Protein AF-A0A529FHE9-F1 (afdb_monomer_lite)

Structure (mmCIF, N/CA/C/O backbone):
data_AF-A0A529FHE9-F1
#
_entry.id   AF-A0A529FHE9-F1
#
loop_
_atom_site.group_PDB
_atom_site.id
_atom_site.type_symbol
_atom_site.label_atom_id
_atom_site.label_alt_id
_atom_site.label_comp_id
_atom_site.label_asym_id
_atom_site.label_entity_id
_atom_site.label_seq_id
_atom_site.pdbx_PDB_ins_code
_atom_site.Cartn_x
_atom_site.Cartn_y
_atom_site.Cartn_z
_atom_site.occupancy
_atom_site.B_iso_or_equiv
_atom_site.auth_seq_id
_atom_site.auth_comp_id
_atom_site.auth_asym_id
_atom_site.auth_atom_id
_atom_site.pdbx_PDB_model_num
ATOM 1 N N . ILE A 1 1 ? -1.717 10.491 -13.706 1.00 95.56 1 ILE A N 1
ATOM 2 C CA . ILE A 1 1 ? -1.094 9.782 -12.569 1.00 95.56 1 ILE A CA 1
ATOM 3 C C . ILE A 1 1 ? -0.050 10.677 -11.929 1.00 95.56 1 ILE A C 1
ATOM 5 O O . ILE A 1 1 ? 0.531 11.498 -12.635 1.00 95.56 1 ILE A O 1
ATOM 9 N N . THR A 1 2 ? 0.160 10.546 -10.626 1.00 95.06 2 THR A N 1
ATOM 10 C CA . THR A 1 2 ? 1.144 11.311 -9.846 1.00 95.06 2 THR A CA 1
ATOM 11 C C . THR A 1 2 ? 1.925 10.347 -8.968 1.00 95.06 2 THR A C 1
ATOM 13 O O . THR A 1 2 ? 1.375 9.342 -8.553 1.00 95.06 2 THR A O 1
ATOM 16 N N . THR A 1 3 ? 3.184 10.641 -8.663 1.00 93.62 3 THR A N 1
ATOM 17 C CA . THR A 1 3 ? 3.994 9.821 -7.750 1.00 93.62 3 THR A CA 1
ATOM 18 C C . THR A 1 3 ? 4.827 10.721 -6.845 1.00 93.62 3 THR A C 1
ATOM 20 O O . THR A 1 3 ? 4.995 11.913 -7.124 1.00 93.62 3 THR A O 1
ATOM 23 N N . ARG A 1 4 ? 5.375 10.148 -5.776 1.00 91.81 4 ARG A N 1
ATOM 24 C CA . ARG A 1 4 ? 6.302 10.816 -4.866 1.00 91.81 4 ARG A CA 1
ATOM 25 C C . ARG A 1 4 ? 7.701 10.240 -5.049 1.00 91.81 4 ARG A C 1
ATOM 27 O O . ARG A 1 4 ? 7.916 9.050 -4.861 1.00 91.81 4 ARG A O 1
ATOM 34 N N . TYR A 1 5 ? 8.662 11.109 -5.344 1.00 93.75 5 TYR A N 1
ATOM 35 C CA . TYR A 1 5 ? 10.072 10.737 -5.419 1.00 93.75 5 TYR A CA 1
ATOM 36 C C . TYR A 1 5 ? 10.772 10.963 -4.078 1.00 93.75 5 TYR A C 1
ATOM 38 O O . TYR A 1 5 ? 10.543 11.974 -3.409 1.00 93.75 5 TYR A O 1
ATOM 46 N N . LYS A 1 6 ? 11.660 10.037 -3.711 1.00 91.62 6 LYS A N 1
ATOM 47 C CA . LYS A 1 6 ? 12.644 10.197 -2.637 1.00 91.62 6 LYS A CA 1
ATOM 48 C C . LYS A 1 6 ? 14.026 10.065 -3.273 1.00 91.62 6 LYS A C 1
ATOM 50 O O . LYS A 1 6 ? 14.295 9.082 -3.951 1.00 91.62 6 LYS A O 1
ATOM 55 N N . THR A 1 7 ? 14.907 11.043 -3.073 1.00 90.44 7 THR A N 1
ATOM 56 C CA . THR A 1 7 ? 16.259 11.024 -3.671 1.00 90.44 7 THR A CA 1
ATOM 57 C C . THR A 1 7 ? 17.133 9.885 -3.145 1.00 90.44 7 THR A C 1
ATOM 59 O O . THR A 1 7 ? 18.132 9.552 -3.767 1.00 90.44 7 THR A O 1
ATOM 62 N N . THR A 1 8 ? 16.755 9.289 -2.016 1.00 91.75 8 THR A N 1
ATOM 63 C CA . THR A 1 8 ? 17.461 8.189 -1.351 1.00 91.75 8 THR A CA 1
ATOM 64 C C . THR A 1 8 ? 16.878 6.808 -1.655 1.00 91.75 8 THR A C 1
ATOM 66 O O . THR A 1 8 ? 17.429 5.818 -1.192 1.00 91.75 8 THR A O 1
ATOM 69 N N . ASP A 1 9 ? 15.743 6.726 -2.356 1.00 91.25 9 ASP A N 1
ATOM 70 C CA . ASP A 1 9 ? 15.041 5.466 -2.620 1.00 91.25 9 ASP A CA 1
ATOM 71 C C . ASP A 1 9 ? 14.245 5.557 -3.929 1.00 91.25 9 ASP A C 1
ATOM 73 O O . ASP A 1 9 ? 13.158 6.142 -3.992 1.00 91.25 9 ASP A O 1
ATOM 77 N N . PHE A 1 10 ? 14.798 4.961 -4.985 1.00 92.88 10 PHE A N 1
ATOM 78 C CA . PHE A 1 10 ? 14.143 4.916 -6.289 1.00 92.88 10 PHE A CA 1
ATOM 79 C C . PHE A 1 10 ? 13.041 3.845 -6.361 1.00 92.88 10 PHE A C 1
ATOM 81 O O . PHE A 1 10 ? 12.108 3.996 -7.156 1.00 92.88 10 PHE A O 1
ATOM 88 N N . LEU A 1 11 ? 13.125 2.776 -5.553 1.00 93.75 11 LEU A N 1
ATOM 89 C CA . LEU A 1 11 ? 12.187 1.652 -5.603 1.00 93.75 11 LEU A CA 1
ATOM 90 C C . LEU A 1 11 ? 10.793 2.090 -5.167 1.00 93.75 11 LEU A C 1
ATOM 92 O O . LEU A 1 11 ? 9.824 1.765 -5.850 1.00 93.75 11 LEU A O 1
ATOM 96 N N . SER A 1 12 ? 10.687 2.870 -4.086 1.00 92.31 12 SER A N 1
ATOM 97 C CA . SER A 1 12 ? 9.400 3.409 -3.623 1.00 92.31 12 SER A CA 1
ATOM 98 C C . SER A 1 12 ? 8.698 4.224 -4.718 1.00 92.31 12 SER A C 1
ATOM 100 O O . SER A 1 12 ? 7.519 4.002 -5.000 1.00 92.31 12 SER A O 1
ATOM 102 N N . ALA A 1 13 ? 9.433 5.100 -5.411 1.00 94.38 13 ALA A N 1
ATOM 103 C CA . ALA A 1 13 ? 8.876 5.903 -6.497 1.00 94.38 13 ALA A CA 1
ATOM 104 C C . ALA A 1 13 ? 8.458 5.044 -7.701 1.00 94.38 13 ALA A C 1
ATOM 106 O O . ALA A 1 13 ? 7.385 5.261 -8.266 1.00 94.38 13 ALA A O 1
ATOM 107 N N . LEU A 1 14 ? 9.284 4.061 -8.082 1.00 96.00 14 LEU A N 1
ATOM 108 C CA . LEU A 1 14 ? 8.990 3.136 -9.176 1.00 96.00 14 LEU A CA 1
ATOM 109 C C . LEU A 1 14 ? 7.726 2.315 -8.893 1.00 96.00 14 LEU A C 1
ATOM 111 O O . LEU A 1 14 ? 6.852 2.243 -9.754 1.00 96.00 14 LEU A O 1
ATOM 115 N N . MET A 1 15 ? 7.603 1.741 -7.693 1.00 95.56 15 MET A N 1
ATOM 116 C CA . MET A 1 15 ? 6.419 0.971 -7.299 1.00 95.56 15 MET A CA 1
ATOM 117 C C . MET A 1 15 ? 5.167 1.849 -7.281 1.00 95.56 15 MET A C 1
ATOM 119 O O . MET A 1 15 ? 4.152 1.455 -7.848 1.00 95.56 15 MET A O 1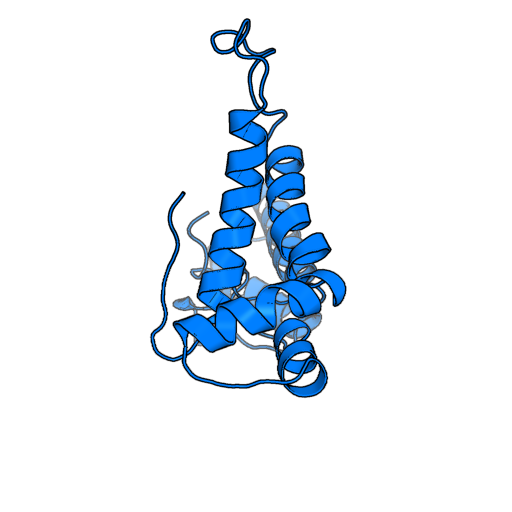
ATOM 123 N N . GLY A 1 16 ? 5.256 3.077 -6.758 1.00 95.56 16 GLY A N 1
ATOM 124 C CA . GLY A 1 16 ? 4.155 4.043 -6.833 1.00 95.56 16 GLY A CA 1
ATOM 125 C C . GLY A 1 16 ? 3.738 4.359 -8.276 1.00 95.56 16 GLY A C 1
ATOM 126 O O . GLY A 1 16 ? 2.555 4.372 -8.595 1.00 95.56 16 GLY A O 1
ATOM 127 N N . VAL A 1 17 ? 4.693 4.540 -9.197 1.00 97.31 17 VAL A N 1
ATOM 128 C CA . VAL A 1 17 ? 4.371 4.746 -10.623 1.00 97.31 17 VAL A CA 1
ATOM 129 C C . VAL A 1 17 ? 3.690 3.521 -11.229 1.00 97.31 17 VAL A C 1
ATOM 131 O O . VAL A 1 17 ? 2.725 3.682 -11.975 1.00 97.31 17 VAL A O 1
ATOM 134 N N . LEU A 1 18 ? 4.171 2.310 -10.936 1.00 97.88 18 LEU A N 1
ATOM 135 C CA . LEU A 1 18 ? 3.564 1.069 -11.427 1.00 97.88 18 LEU A CA 1
ATOM 136 C C . LEU A 1 18 ? 2.130 0.904 -10.909 1.00 97.88 18 LEU A C 1
ATOM 138 O O . LEU A 1 18 ? 1.238 0.590 -11.697 1.00 97.88 18 LEU A O 1
ATOM 142 N N . HIS A 1 19 ? 1.901 1.197 -9.629 1.00 97.81 19 HIS A N 1
ATOM 143 C CA . HIS A 1 19 ? 0.584 1.180 -8.997 1.00 97.81 19 HIS A CA 1
ATOM 144 C C . HIS A 1 19 ? -0.402 2.098 -9.730 1.00 97.81 19 HIS A C 1
ATOM 146 O O . HIS A 1 19 ? -1.410 1.650 -10.281 1.00 97.81 19 HIS A O 1
ATOM 152 N N . GLU A 1 20 ? -0.057 3.378 -9.853 1.00 98.12 20 GLU A N 1
ATOM 153 C CA . GLU A 1 20 ? -0.901 4.360 -10.534 1.00 98.12 20 GLU A CA 1
ATOM 154 C C . GLU A 1 20 ? -1.069 4.062 -12.030 1.00 98.12 20 GLU A C 1
ATOM 156 O O . GLU A 1 20 ? -2.101 4.364 -12.634 1.00 98.12 20 GLU A O 1
ATOM 161 N N . THR A 1 21 ? -0.062 3.445 -12.652 1.00 98.38 21 THR A N 1
ATOM 162 C CA . THR A 1 21 ? -0.157 2.986 -14.039 1.00 98.38 21 THR A CA 1
ATOM 163 C C . THR A 1 21 ? -1.211 1.893 -14.181 1.00 98.38 21 THR A C 1
ATOM 165 O O . THR A 1 21 ? -1.953 1.921 -15.157 1.00 98.38 21 THR A O 1
ATOM 168 N N . GLY A 1 22 ? -1.351 0.974 -13.222 1.00 98.31 22 GLY A N 1
ATOM 169 C CA . GLY A 1 22 ? -2.428 -0.020 -13.246 1.00 98.31 22 GLY A CA 1
ATOM 170 C C . GLY A 1 22 ? -3.821 0.612 -13.181 1.00 98.31 22 GLY A C 1
ATOM 171 O O . GLY A 1 22 ? -4.680 0.267 -13.997 1.00 98.31 22 GLY A O 1
ATOM 172 N N . HIS A 1 23 ? -4.019 1.619 -12.322 1.00 98.44 23 HIS A N 1
ATOM 173 C CA . HIS A 1 23 ? -5.245 2.428 -12.320 1.00 98.44 23 HIS A CA 1
ATOM 174 C C . HIS A 1 23 ? -5.497 3.090 -13.682 1.00 98.44 23 HIS A C 1
ATOM 176 O O . HIS A 1 23 ? -6.598 3.016 -14.232 1.00 98.44 23 HIS A O 1
ATOM 182 N N . ALA A 1 24 ? -4.471 3.724 -14.256 1.00 98.31 24 ALA A N 1
ATOM 183 C CA . ALA A 1 24 ? -4.588 4.408 -15.538 1.00 98.31 24 ALA A CA 1
ATOM 184 C C . ALA A 1 24 ? -4.879 3.447 -16.694 1.00 98.31 24 ALA A C 1
ATOM 186 O O . ALA A 1 24 ? -5.696 3.768 -17.554 1.00 98.31 24 ALA A O 1
ATOM 187 N N . LEU A 1 25 ? -4.243 2.274 -16.718 1.00 98.25 25 LEU A N 1
ATOM 188 C CA . LEU A 1 25 ? -4.483 1.249 -17.729 1.00 98.25 25 LEU A CA 1
ATOM 189 C C . LEU A 1 25 ? -5.934 0.773 -17.692 1.00 98.25 25 LEU A C 1
ATOM 191 O O . LEU A 1 25 ? -6.519 0.567 -18.753 1.00 98.25 25 LEU A O 1
ATOM 195 N N . TYR A 1 26 ? -6.538 0.648 -16.510 1.00 97.94 26 TYR A N 1
ATOM 196 C CA . TYR A 1 26 ? -7.952 0.308 -16.417 1.00 97.94 26 TYR A CA 1
ATOM 197 C C . TYR A 1 26 ? -8.835 1.396 -17.037 1.00 97.94 26 TYR A C 1
ATOM 199 O O . TYR A 1 26 ? -9.590 1.119 -17.969 1.00 97.94 26 TYR A O 1
ATOM 207 N N . GLU A 1 27 ? -8.684 2.640 -16.581 1.00 97.25 27 GLU A N 1
ATOM 208 C CA . GLU A 1 27 ? -9.481 3.783 -17.048 1.00 97.25 27 GLU A CA 1
ATOM 209 C C . GLU A 1 27 ? -9.338 4.023 -18.559 1.00 97.25 27 GLU A C 1
ATOM 211 O O . GLU A 1 27 ? -10.320 4.248 -19.266 1.00 97.25 27 GLU A O 1
ATOM 216 N N . GLN A 1 28 ? -8.117 3.919 -19.092 1.00 96.69 28 GLN A N 1
ATOM 217 C CA . GLN A 1 28 ? -7.837 4.127 -20.517 1.00 96.69 28 GLN A CA 1
ATOM 218 C C . GLN A 1 28 ? -8.500 3.087 -21.430 1.00 96.69 28 GLN A C 1
ATOM 220 O O . GLN A 1 28 ? -8.732 3.378 -22.609 1.00 96.69 28 GLN A O 1
ATOM 225 N N . ASN A 1 29 ? -8.797 1.897 -20.900 1.00 96.31 29 ASN A N 1
ATOM 226 C CA . ASN A 1 29 ? -9.376 0.780 -21.645 1.00 96.31 29 ASN A CA 1
ATOM 227 C C . ASN A 1 29 ? -10.883 0.595 -21.402 1.00 96.31 29 ASN A C 1
ATOM 229 O O . ASN A 1 29 ? -11.478 -0.340 -21.941 1.00 96.31 29 ASN A O 1
ATOM 233 N N . LEU A 1 30 ? -11.529 1.492 -20.649 1.00 96.81 30 LEU A N 1
ATOM 234 C CA . LEU A 1 30 ? -12.987 1.511 -20.538 1.00 96.81 30 LEU A CA 1
ATOM 235 C 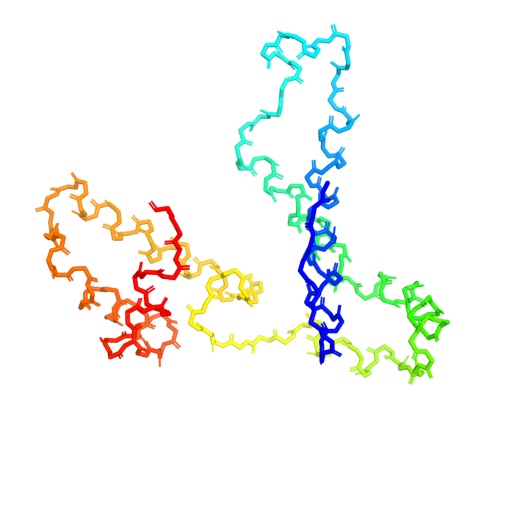C . LEU A 1 30 ? -13.648 1.808 -21.901 1.00 96.81 30 LEU A C 1
ATOM 237 O O . LEU A 1 30 ? -13.081 2.518 -22.744 1.00 96.81 30 LEU A O 1
ATOM 241 N N . PRO A 1 31 ? -14.860 1.278 -22.160 1.00 95.62 31 PRO A N 1
ATOM 242 C CA . PRO A 1 31 ? -15.521 1.425 -23.451 1.00 95.62 31 PRO A CA 1
ATOM 243 C C . PRO A 1 31 ? -15.895 2.889 -23.711 1.00 95.62 31 PRO A C 1
ATOM 245 O O . PRO A 1 31 ? -16.896 3.402 -23.211 1.00 95.62 31 PRO A O 1
ATOM 248 N N . LYS A 1 32 ? -15.109 3.556 -24.565 1.00 95.31 32 LYS A N 1
ATOM 249 C CA . LYS A 1 32 ? -15.251 4.989 -24.885 1.00 95.31 32 LYS A CA 1
ATOM 250 C C . LYS A 1 32 ? -16.639 5.364 -25.406 1.00 95.31 32 LYS A C 1
ATOM 252 O O . LYS A 1 32 ? -17.129 6.447 -25.103 1.00 95.31 32 LYS A O 1
ATOM 257 N N . ALA A 1 33 ? -17.297 4.456 -26.132 1.00 96.81 33 ALA A N 1
ATOM 258 C CA . ALA A 1 33 ? -18.663 4.648 -26.623 1.00 96.81 33 ALA A CA 1
ATOM 259 C C . ALA A 1 33 ? -19.687 4.878 -25.493 1.00 96.81 33 ALA A C 1
ATOM 261 O O . ALA A 1 33 ? -20.743 5.462 -25.729 1.00 96.81 33 ALA A O 1
ATOM 262 N N . TRP A 1 34 ? -19.379 4.439 -24.268 1.00 96.56 34 TRP A N 1
ATOM 263 C CA . TRP A 1 34 ? -20.258 4.533 -23.104 1.00 96.56 34 TRP A CA 1
ATOM 264 C C . TRP A 1 34 ? -19.688 5.404 -21.982 1.00 96.56 34 TRP A C 1
ATOM 266 O O . TRP A 1 34 ? -20.205 5.346 -20.874 1.00 96.56 34 TRP A O 1
ATOM 276 N N . ALA A 1 35 ? -18.673 6.234 -22.244 1.00 94.00 35 ALA A N 1
ATOM 277 C CA . ALA A 1 35 ? -17.968 7.000 -21.206 1.00 94.00 35 ALA A CA 1
ATOM 278 C C . ALA A 1 35 ? -18.885 7.899 -20.346 1.00 94.00 35 ALA A C 1
ATOM 280 O O . ALA A 1 35 ? -18.611 8.141 -19.173 1.00 94.00 35 ALA A O 1
ATOM 281 N N . HIS A 1 36 ? -19.998 8.377 -20.910 1.00 95.06 36 HIS A N 1
ATOM 282 C CA . HIS A 1 36 ? -20.983 9.198 -20.194 1.00 95.06 36 HIS A CA 1
ATOM 283 C C . HIS A 1 36 ? -22.040 8.379 -19.433 1.00 95.06 36 HIS A C 1
ATOM 285 O O . HIS A 1 36 ? -22.804 8.939 -18.648 1.00 95.06 36 HIS A O 1
ATOM 291 N N . TRP A 1 37 ? -22.089 7.063 -19.645 1.00 96.25 37 TRP A N 1
ATOM 292 C CA . TRP A 1 37 ? -23.044 6.153 -19.022 1.00 96.25 37 TRP A CA 1
ATOM 293 C C . TRP A 1 37 ? -22.398 5.387 -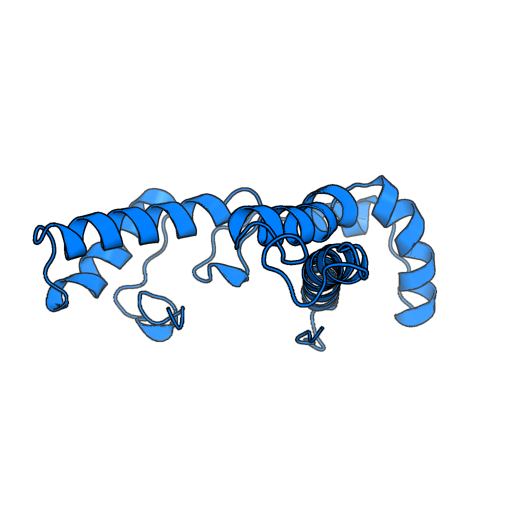17.863 1.00 96.25 37 TRP A C 1
ATOM 295 O O . TRP A 1 37 ? -21.200 5.111 -17.899 1.00 96.25 37 TRP A O 1
ATOM 305 N N . PRO A 1 38 ? -23.177 4.952 -16.855 1.00 94.00 38 PRO A N 1
ATOM 306 C CA . PRO A 1 38 ? -22.657 4.112 -15.773 1.00 94.00 38 PRO A CA 1
ATOM 307 C C . PRO A 1 38 ? -21.939 2.843 -16.260 1.00 94.00 38 PRO A C 1
ATOM 309 O O . PRO A 1 38 ? -20.985 2.405 -15.630 1.00 94.00 38 PRO A O 1
ATOM 312 N N . LEU A 1 39 ? -22.358 2.292 -17.406 1.00 93.00 39 LEU A N 1
ATOM 313 C CA . LEU A 1 39 ? -21.747 1.117 -18.042 1.00 93.00 39 LEU A CA 1
ATOM 314 C C . LEU A 1 39 ? -20.306 1.347 -18.522 1.00 93.00 39 LEU A C 1
ATOM 316 O O . LEU A 1 39 ? -19.571 0.381 -18.697 1.00 93.00 39 LEU A O 1
ATOM 320 N N . GLY A 1 40 ? -19.909 2.598 -18.766 1.00 94.44 40 GLY A N 1
ATOM 321 C CA . GLY A 1 40 ? -18.554 2.952 -19.185 1.00 94.44 40 GLY A CA 1
ATOM 322 C C . GLY A 1 40 ? -17.632 3.360 -18.044 1.00 94.44 40 GLY A C 1
ATOM 323 O O . GLY A 1 40 ? -16.545 3.847 -18.326 1.00 94.44 40 GLY A O 1
ATOM 324 N N . LYS A 1 41 ? -18.052 3.205 -16.781 1.00 95.12 41 LYS A N 1
ATOM 325 C CA . LYS A 1 41 ? -17.248 3.544 -15.599 1.00 95.12 41 LYS A CA 1
ATOM 326 C C . LYS A 1 41 ? -16.586 2.305 -15.001 1.00 95.12 41 LYS A C 1
ATOM 328 O O . LYS A 1 41 ? -17.092 1.191 -15.137 1.00 95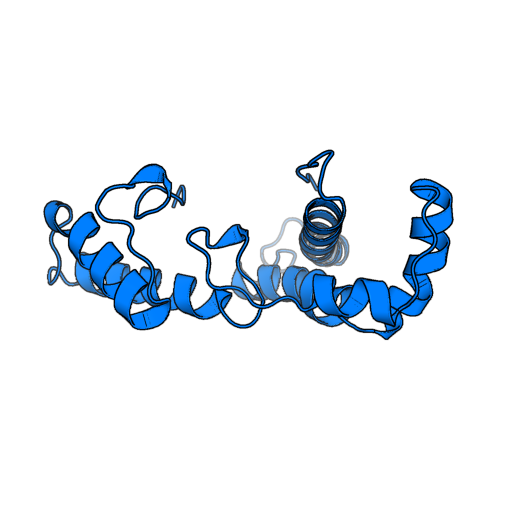.12 41 LYS A O 1
ATOM 333 N N . ALA A 1 42 ? -15.490 2.516 -14.276 1.00 95.50 42 ALA A N 1
ATOM 334 C CA . ALA A 1 42 ? -14.853 1.475 -13.485 1.00 95.50 42 ALA A CA 1
ATOM 335 C C . ALA A 1 42 ? -15.840 0.836 -12.490 1.00 95.50 42 ALA A C 1
ATOM 337 O O . ALA A 1 42 ? -16.624 1.517 -11.822 1.00 95.50 42 ALA A O 1
ATOM 338 N N . ARG A 1 43 ? -15.780 -0.494 -12.367 1.00 92.50 43 ARG A N 1
ATOM 339 C CA . ARG A 1 43 ? -16.613 -1.303 -11.460 1.00 92.50 43 ARG A CA 1
ATOM 340 C C . ARG A 1 43 ? -16.178 -1.179 -9.987 1.00 92.50 43 ARG A C 1
ATOM 342 O O . ARG A 1 43 ? -15.797 -2.163 -9.359 1.00 92.50 43 ARG A O 1
ATOM 349 N N . GLY A 1 44 ? -16.265 0.030 -9.438 1.00 94.62 44 GLY A N 1
ATOM 350 C CA . GLY A 1 44 ? -15.969 0.337 -8.036 1.00 94.62 44 GLY A CA 1
ATOM 351 C C . GLY A 1 44 ? -14.490 0.207 -7.654 1.00 94.62 44 GLY A C 1
ATOM 352 O O . GLY A 1 44 ? -13.662 -0.258 -8.438 1.00 94.62 44 GLY A O 1
ATOM 353 N N . MET A 1 45 ? -14.171 0.610 -6.421 1.00 94.38 45 MET A N 1
ATOM 354 C CA . MET A 1 45 ? -12.785 0.712 -5.946 1.00 94.38 45 MET A CA 1
ATOM 355 C C . MET A 1 45 ? -12.073 -0.636 -5.847 1.00 94.38 45 MET A C 1
ATOM 357 O O . MET A 1 45 ? -10.903 -0.706 -6.178 1.00 94.38 45 MET A O 1
ATOM 361 N N . ALA A 1 46 ? -12.760 -1.722 -5.482 1.00 95.56 46 ALA A N 1
ATOM 362 C CA . ALA A 1 46 ? -12.118 -3.035 -5.366 1.00 95.56 46 ALA A CA 1
ATOM 363 C C . ALA A 1 46 ? -11.553 -3.537 -6.706 1.00 95.56 46 ALA A C 1
ATOM 365 O O . ALA A 1 46 ? -10.430 -4.030 -6.769 1.00 95.56 46 ALA A O 1
ATOM 366 N N . VAL A 1 47 ? -12.314 -3.389 -7.798 1.00 97.25 47 VAL A N 1
ATOM 367 C CA . VAL A 1 47 ? -11.813 -3.756 -9.131 1.00 97.25 47 VAL A CA 1
ATOM 368 C C . VAL A 1 47 ? -10.748 -2.764 -9.579 1.00 97.25 47 VAL A C 1
ATOM 370 O O . VAL A 1 47 ? -9.764 -3.182 -10.176 1.00 97.25 47 VAL A O 1
ATOM 373 N N . HIS A 1 48 ? -10.903 -1.479 -9.262 1.00 97.56 48 HIS A N 1
ATOM 374 C CA . HIS A 1 48 ? -9.903 -0.460 -9.583 1.00 97.56 48 HIS A CA 1
ATOM 375 C C . HIS A 1 48 ? -8.543 -0.752 -8.936 1.00 97.56 48 HIS A C 1
ATOM 377 O O . HIS A 1 48 ? -7.535 -0.836 -9.633 1.00 97.56 48 HIS A O 1
ATOM 383 N N . GLU A 1 49 ? -8.547 -1.042 -7.637 1.00 97.12 49 GLU A N 1
ATOM 384 C CA . GLU A 1 49 ? -7.374 -1.421 -6.845 1.00 97.12 49 GLU A CA 1
ATOM 385 C C . GLU A 1 49 ? -6.783 -2.764 -7.284 1.00 97.12 49 GLU A C 1
ATOM 387 O O . GLU A 1 49 ? -5.572 -2.965 -7.281 1.00 97.12 49 GLU A O 1
ATOM 392 N N . SER A 1 50 ? -7.618 -3.700 -7.749 1.00 97.62 50 SER A N 1
ATOM 393 C CA . SER A 1 50 ? -7.097 -4.955 -8.301 1.00 97.62 50 SER A CA 1
ATOM 394 C C . SER A 1 50 ? -6.179 -4.718 -9.502 1.00 97.62 50 SER A C 1
ATOM 396 O O . SER A 1 50 ? -5.234 -5.476 -9.692 1.00 97.62 50 SER A O 1
ATOM 398 N N . GLN A 1 51 ? -6.427 -3.675 -10.305 1.00 98.38 51 GLN A N 1
ATOM 399 C CA . GLN A 1 51 ? -5.605 -3.369 -11.476 1.00 98.38 51 GLN A CA 1
ATOM 400 C C . GLN A 1 51 ? -4.299 -2.673 -11.086 1.00 98.38 51 GLN A C 1
ATOM 402 O O . GLN A 1 51 ? -3.254 -3.010 -11.646 1.00 98.38 51 GLN A O 1
ATOM 407 N N . SER A 1 52 ? -4.323 -1.759 -10.109 1.00 97.69 52 SER A N 1
ATOM 408 C CA . SER A 1 52 ? -3.097 -1.153 -9.574 1.00 97.69 52 SER A CA 1
ATOM 409 C C . SER A 1 52 ? -2.192 -2.195 -8.924 1.00 97.69 52 SER A C 1
ATOM 411 O O . SER A 1 52 ? -1.030 -2.322 -9.313 1.00 97.69 52 SER A O 1
ATOM 413 N N . LEU A 1 53 ? -2.738 -3.033 -8.037 1.00 96.50 53 LEU A N 1
ATOM 414 C CA . LEU A 1 53 ? -1.991 -4.106 -7.377 1.00 96.50 53 LEU A CA 1
ATOM 415 C C . LEU A 1 53 ? -1.543 -5.204 -8.347 1.00 96.50 53 LEU A C 1
ATOM 417 O O . LEU A 1 53 ? -0.484 -5.798 -8.148 1.00 96.50 53 LEU A O 1
ATOM 421 N N . PHE A 1 54 ? -2.291 -5.471 -9.422 1.00 97.88 54 PHE A N 1
ATOM 422 C CA . PHE A 1 54 ? -1.831 -6.393 -10.460 1.00 97.88 54 PHE A CA 1
ATOM 423 C C . PHE A 1 54 ? -0.547 -5.882 -11.125 1.00 97.88 54 PHE A C 1
ATOM 425 O O . PHE A 1 54 ? 0.430 -6.621 -11.246 1.00 97.88 54 PHE A O 1
ATOM 432 N N . VAL A 1 55 ? -0.503 -4.607 -11.511 1.00 98.31 55 VAL A N 1
ATOM 433 C CA . VAL A 1 55 ? 0.695 -4.032 -12.137 1.00 98.31 55 VAL A CA 1
ATOM 434 C C . VAL A 1 55 ? 1.835 -3.876 -11.129 1.00 98.31 55 VAL A C 1
ATOM 436 O O . VAL A 1 55 ? 2.963 -4.267 -11.420 1.00 98.31 55 VAL A O 1
ATOM 439 N N . GLU A 1 56 ? 1.565 -3.357 -9.934 1.00 97.38 56 GLU A N 1
ATOM 440 C CA . GLU A 1 56 ? 2.590 -3.131 -8.913 1.00 97.38 56 GLU A CA 1
ATOM 441 C C . GLU A 1 56 ? 3.126 -4.442 -8.322 1.00 97.38 56 GLU A C 1
ATOM 443 O O . GLU A 1 56 ? 4.330 -4.701 -8.355 1.00 97.38 56 GLU A O 1
ATOM 448 N N . LYS A 1 57 ? 2.243 -5.270 -7.754 1.00 94.88 57 LYS A N 1
ATOM 449 C CA . LYS A 1 57 ? 2.634 -6.450 -6.978 1.00 94.88 57 LYS A CA 1
ATOM 450 C C . LYS A 1 57 ? 2.841 -7.664 -7.877 1.00 94.88 57 LYS A C 1
ATOM 452 O O . LYS A 1 57 ? 3.886 -8.297 -7.793 1.00 94.88 57 LYS A O 1
ATOM 457 N N . GLN A 1 58 ? 1.913 -7.963 -8.790 1.00 96.19 58 GLN A N 1
ATOM 458 C CA . GLN A 1 58 ? 2.006 -9.193 -9.594 1.00 96.19 58 GLN A CA 1
ATOM 459 C C . GLN A 1 58 ? 3.026 -9.082 -10.734 1.00 96.19 58 GLN A C 1
ATOM 461 O O . GLN A 1 58 ? 3.778 -10.025 -10.975 1.00 96.19 58 GLN A O 1
ATOM 466 N N . VAL A 1 59 ? 3.086 -7.938 -11.427 1.00 97.75 59 VAL A N 1
ATOM 467 C CA . VAL A 1 59 ? 4.067 -7.700 -12.501 1.00 97.75 59 VAL A CA 1
ATOM 468 C C . VAL A 1 59 ? 5.357 -7.096 -11.948 1.00 97.75 59 VAL A C 1
ATOM 470 O O . VAL A 1 59 ? 6.425 -7.672 -12.147 1.00 97.75 59 VAL A O 1
ATOM 473 N N . GLY A 1 60 ? 5.278 -5.971 -11.231 1.00 96.75 60 GLY A N 1
ATOM 474 C CA . GLY A 1 60 ? 6.441 -5.206 -10.762 1.00 96.75 60 GLY A CA 1
ATOM 475 C C . GLY A 1 60 ? 7.345 -5.945 -9.773 1.00 96.75 60 GLY A C 1
ATOM 476 O O . GLY A 1 60 ? 8.540 -5.656 -9.693 1.00 96.75 60 GLY A O 1
ATOM 477 N N . ARG A 1 61 ? 6.819 -6.947 -9.059 1.00 95.69 61 ARG A N 1
ATOM 478 C CA . ARG A 1 61 ? 7.617 -7.817 -8.178 1.00 95.69 61 ARG A CA 1
ATOM 479 C C . ARG A 1 61 ? 7.980 -9.152 -8.823 1.00 95.69 61 ARG A C 1
ATOM 481 O O . ARG A 1 61 ? 8.686 -9.946 -8.212 1.00 95.69 61 ARG A O 1
ATOM 488 N N . ASN A 1 62 ? 7.568 -9.422 -10.060 1.00 97.25 62 ASN A N 1
ATOM 489 C CA . ASN A 1 62 ? 7.956 -10.650 -10.744 1.00 97.25 62 ASN A CA 1
ATOM 490 C C . ASN A 1 62 ? 9.439 -10.592 -11.172 1.00 97.25 62 ASN A C 1
ATOM 492 O O . ASN A 1 62 ? 9.848 -9.611 -11.798 1.00 97.25 62 ASN A O 1
ATOM 496 N N . PRO A 1 63 ? 10.251 -11.642 -10.950 1.00 97.56 63 PRO A N 1
ATOM 497 C CA . PRO A 1 63 ? 11.632 -11.689 -11.440 1.00 97.56 63 PRO A CA 1
ATOM 498 C C . PRO A 1 63 ? 11.784 -11.423 -12.946 1.00 97.56 63 PRO A C 1
ATOM 500 O O . PRO A 1 63 ? 12.787 -10.857 -13.377 1.00 97.56 63 PRO A O 1
ATOM 503 N N . ALA A 1 64 ? 10.793 -11.796 -13.762 1.00 98.00 64 ALA A N 1
ATOM 504 C CA . ALA A 1 64 ? 10.801 -11.531 -15.198 1.00 98.00 64 ALA A CA 1
ATOM 505 C C . ALA A 1 64 ? 10.762 -10.029 -15.525 1.00 98.00 64 ALA A C 1
ATOM 507 O O . ALA A 1 64 ? 11.427 -9.606 -16.470 1.00 98.00 64 ALA A O 1
ATOM 508 N N . PHE A 1 65 ? 10.049 -9.224 -14.730 1.00 98.25 65 PHE A N 1
ATOM 509 C CA . PHE A 1 65 ? 10.050 -7.768 -14.875 1.00 98.25 65 PHE A CA 1
ATOM 510 C C . PHE A 1 65 ? 11.451 -7.205 -14.631 1.00 98.25 65 PHE A C 1
ATOM 512 O O . PHE A 1 65 ? 11.949 -6.427 -15.439 1.00 98.25 65 PHE A O 1
ATOM 519 N N . TRP A 1 66 ? 12.135 -7.668 -13.583 1.00 97.94 66 TRP A N 1
ATOM 520 C CA . TRP A 1 66 ? 13.472 -7.184 -13.230 1.00 97.94 66 TRP A CA 1
ATOM 521 C C . TRP A 1 66 ? 14.552 -7.579 -14.233 1.00 97.94 66 TRP A C 1
ATOM 523 O O . TRP A 1 66 ? 15.424 -6.768 -14.531 1.00 97.94 66 TRP A O 1
ATOM 533 N N . ARG A 1 67 ? 14.451 -8.759 -14.858 1.00 97.56 67 ARG A N 1
ATOM 534 C CA . ARG A 1 67 ? 15.336 -9.125 -15.982 1.00 97.56 67 ARG A CA 1
ATOM 535 C C . ARG A 1 67 ? 15.245 -8.143 -17.150 1.00 97.56 67 ARG A C 1
ATOM 537 O O . ARG A 1 67 ? 16.241 -7.916 -17.827 1.00 97.56 67 ARG A O 1
ATOM 544 N N . TRP A 1 68 ? 14.065 -7.576 -17.391 1.00 97.44 68 TRP A N 1
ATOM 545 C CA . TRP A 1 68 ? 13.859 -6.553 -18.415 1.00 97.44 68 TRP A CA 1
ATOM 546 C C . TRP A 1 68 ? 14.222 -5.142 -17.924 1.00 97.44 68 TRP A C 1
ATOM 548 O O . TRP A 1 68 ? 14.783 -4.357 -18.686 1.00 97.44 68 TRP A O 1
ATOM 558 N N . ALA A 1 69 ? 13.914 -4.816 -16.667 1.00 97.19 69 ALA A N 1
ATOM 559 C CA . ALA A 1 69 ? 14.062 -3.471 -16.122 1.00 97.19 69 ALA A CA 1
ATOM 560 C C . ALA A 1 69 ? 15.514 -3.110 -15.780 1.00 97.19 69 ALA A C 1
ATOM 562 O O . ALA A 1 69 ? 15.891 -1.952 -15.939 1.00 97.19 69 ALA A O 1
ATOM 563 N N . LEU A 1 70 ? 16.341 -4.069 -15.344 1.00 97.44 70 LEU A N 1
ATOM 564 C CA . LEU A 1 70 ? 17.713 -3.801 -14.891 1.00 97.44 70 LEU A CA 1
ATOM 565 C C . LEU A 1 70 ? 18.580 -3.050 -15.926 1.00 97.44 70 LEU A C 1
ATOM 567 O O . LEU A 1 70 ? 19.179 -2.048 -15.545 1.00 97.44 70 LEU A O 1
ATOM 571 N N . PRO A 1 71 ? 18.585 -3.397 -17.230 1.00 97.19 71 PRO A N 1
ATOM 572 C CA . PRO A 1 71 ? 19.292 -2.599 -18.240 1.00 97.19 71 PRO A CA 1
ATOM 573 C C . PRO A 1 71 ? 18.794 -1.148 -18.365 1.00 97.19 71 PRO A C 1
ATOM 575 O O . PRO A 1 71 ? 19.556 -0.241 -18.698 1.00 97.19 71 PRO A O 1
ATOM 578 N N . VAL A 1 72 ? 17.501 -0.904 -18.123 1.00 97.06 72 VAL A N 1
ATOM 579 C CA . VAL A 1 72 ? 16.915 0.447 -18.140 1.00 97.06 72 VAL A CA 1
ATOM 580 C C . VAL A 1 72 ? 17.343 1.221 -16.897 1.00 97.06 72 VAL A C 1
ATOM 582 O O . VAL A 1 72 ? 17.697 2.395 -16.987 1.00 97.06 72 VAL A O 1
ATOM 585 N N . VAL A 1 73 ? 17.337 0.553 -15.747 1.00 95.62 73 VAL A N 1
ATOM 586 C CA . VAL A 1 73 ? 17.797 1.096 -14.471 1.00 95.62 73 VAL A CA 1
ATOM 587 C C . VAL A 1 73 ? 19.269 1.499 -14.561 1.00 95.62 73 VAL A C 1
ATOM 589 O O . VAL A 1 73 ? 19.585 2.653 -14.290 1.00 95.62 73 VAL A O 1
ATOM 592 N N . GLU A 1 74 ? 20.139 0.614 -15.048 1.00 96.62 74 GLU A N 1
ATOM 593 C CA . GLU A 1 74 ? 21.567 0.890 -15.240 1.00 96.62 74 GLU A CA 1
ATOM 594 C C . GLU A 1 74 ? 21.792 2.097 -16.156 1.00 96.62 74 GLU A C 1
ATOM 596 O O . GLU A 1 74 ? 22.543 3.012 -15.822 1.00 96.62 74 GLU A O 1
ATOM 601 N N . LYS A 1 75 ? 21.067 2.166 -17.279 1.00 97.69 75 LYS A N 1
ATOM 602 C CA . LYS A 1 75 ? 21.147 3.296 -18.213 1.00 97.69 75 LYS A CA 1
ATOM 603 C C . LYS A 1 75 ? 20.823 4.645 -17.559 1.00 97.69 75 LYS A C 1
ATOM 605 O O . LYS A 1 75 ? 21.393 5.659 -17.961 1.00 97.69 75 LYS A O 1
ATOM 610 N N . HIS A 1 76 ? 19.864 4.685 -16.635 1.00 95.31 76 HIS A N 1
ATOM 611 C CA . HIS A 1 76 ? 19.340 5.939 -16.085 1.00 95.31 76 HIS A CA 1
ATOM 612 C C . HIS A 1 76 ? 19.923 6.316 -14.722 1.00 95.31 76 HIS A C 1
ATOM 614 O O . HIS A 1 76 ? 19.997 7.508 -14.426 1.00 95.31 76 HIS A O 1
ATOM 620 N N . LEU A 1 77 ? 20.338 5.338 -13.916 1.00 93.25 77 LEU A N 1
ATOM 621 C CA . LEU A 1 77 ? 20.943 5.564 -12.602 1.00 93.25 77 LEU A CA 1
ATOM 622 C C . LEU A 1 77 ? 22.472 5.453 -12.630 1.00 93.25 77 LEU A C 1
ATOM 624 O O . LEU A 1 77 ? 23.127 5.977 -11.738 1.00 93.25 77 LEU A O 1
ATOM 628 N N . GLY A 1 78 ? 23.048 4.822 -13.659 1.00 95.12 78 GLY A N 1
ATOM 629 C CA . GLY A 1 78 ? 24.492 4.602 -13.754 1.00 95.12 78 GLY A CA 1
ATOM 630 C C . GLY A 1 78 ? 25.020 3.549 -12.778 1.00 95.12 78 GLY A C 1
ATOM 631 O O . GLY A 1 78 ? 26.230 3.469 -12.578 1.00 95.12 78 GLY A O 1
ATOM 632 N N . GLU A 1 79 ? 24.132 2.758 -12.173 1.00 90.50 79 GLU A N 1
ATOM 633 C CA . GLU A 1 79 ? 24.469 1.681 -11.245 1.00 90.50 79 GLU A CA 1
ATOM 634 C C . GLU A 1 79 ? 24.150 0.318 -11.861 1.00 90.50 79 GLU A C 1
ATOM 636 O O . GLU A 1 79 ? 23.051 0.089 -12.372 1.00 90.50 79 GLU A O 1
ATOM 641 N N . THR A 1 80 ? 25.118 -0.595 -11.807 1.00 95.38 80 THR A N 1
ATOM 642 C CA . THR A 1 80 ? 24.963 -1.963 -12.304 1.00 95.38 80 THR A CA 1
ATOM 643 C C . THR A 1 80 ? 24.590 -2.877 -11.141 1.00 95.38 80 THR A C 1
ATOM 645 O O . THR A 1 80 ? 25.386 -3.074 -10.223 1.00 95.38 80 THR A O 1
ATOM 648 N N . TRP A 1 81 ? 23.400 -3.472 -11.205 1.00 95.25 81 TRP A N 1
ATOM 649 C CA . TRP A 1 81 ? 22.922 -4.455 -10.231 1.00 95.25 81 TRP A CA 1
ATOM 650 C C . TRP A 1 81 ? 22.561 -5.762 -10.927 1.00 95.25 81 TRP A C 1
ATOM 652 O O . TRP A 1 81 ? 21.998 -5.773 -12.025 1.00 95.25 81 TRP A O 1
ATOM 662 N N . SER A 1 82 ? 22.861 -6.877 -10.274 1.00 96.69 82 SER A N 1
ATOM 663 C CA . SER A 1 82 ? 22.358 -8.184 -10.666 1.00 96.69 82 SER A CA 1
ATOM 664 C C . SER A 1 82 ? 20.923 -8.390 -10.172 1.00 96.69 82 SER A C 1
ATOM 666 O O . SER A 1 82 ? 20.387 -7.640 -9.353 1.00 96.69 82 SER A O 1
ATOM 668 N N . ILE A 1 83 ? 20.282 -9.449 -10.667 1.00 96.88 83 ILE A N 1
ATOM 669 C CA . ILE A 1 83 ? 18.959 -9.840 -10.178 1.00 96.88 83 ILE A CA 1
ATOM 670 C C . ILE A 1 83 ? 18.991 -10.229 -8.690 1.00 96.88 83 ILE A C 1
ATOM 672 O O . ILE A 1 83 ? 18.036 -9.949 -7.967 1.00 96.88 83 ILE A O 1
ATOM 676 N N . ASP A 1 84 ? 20.101 -10.820 -8.242 1.00 97.31 84 ASP A N 1
ATOM 677 C CA . ASP A 1 84 ? 20.296 -11.265 -6.863 1.00 97.31 84 ASP A CA 1
ATOM 678 C C . ASP A 1 84 ? 20.557 -10.086 -5.919 1.00 97.31 84 ASP A C 1
ATOM 680 O O . ASP A 1 84 ? 20.226 -10.173 -4.739 1.00 97.31 84 ASP A O 1
ATOM 684 N N . ASP A 1 85 ? 21.062 -8.963 -6.443 1.00 95.88 85 ASP A N 1
ATOM 685 C CA . ASP A 1 85 ? 21.188 -7.718 -5.682 1.00 95.88 85 ASP A CA 1
ATOM 686 C C . ASP A 1 85 ? 19.810 -7.083 -5.447 1.00 95.88 85 ASP A C 1
ATOM 688 O O . ASP A 1 85 ? 19.505 -6.661 -4.335 1.00 95.88 85 ASP A O 1
ATOM 692 N N . ILE A 1 86 ? 18.945 -7.025 -6.472 1.00 95.94 86 ILE A N 1
ATOM 693 C CA . ILE A 1 86 ? 17.714 -6.219 -6.408 1.00 95.94 86 ILE A CA 1
ATOM 694 C C . ILE A 1 86 ? 16.500 -6.953 -5.828 1.00 95.94 86 ILE A C 1
ATOM 696 O O . ILE A 1 86 ? 15.703 -6.347 -5.106 1.00 95.94 86 ILE A O 1
ATOM 700 N N . LEU A 1 87 ? 16.323 -8.248 -6.121 1.00 96.38 87 LEU A N 1
ATOM 701 C CA . LEU A 1 87 ? 15.116 -8.975 -5.710 1.00 96.38 87 LEU A CA 1
ATOM 702 C C . LEU A 1 87 ? 14.907 -9.022 -4.190 1.00 96.38 87 LEU A C 1
ATOM 704 O O . LEU A 1 87 ? 13.767 -8.814 -3.769 1.00 96.38 87 LEU A O 1
ATOM 708 N N . PRO A 1 88 ? 15.943 -9.205 -3.346 1.00 96.62 88 PRO A N 1
ATOM 709 C CA . PRO A 1 88 ? 15.770 -9.143 -1.897 1.00 96.62 88 PRO A CA 1
ATOM 710 C C . PRO A 1 88 ? 15.197 -7.805 -1.409 1.00 96.62 88 PRO A C 1
ATOM 712 O O . PRO A 1 88 ? 14.419 -7.788 -0.458 1.00 96.62 88 PRO A O 1
ATOM 715 N N . HIS A 1 89 ? 15.530 -6.688 -2.068 1.00 94.88 89 HIS A N 1
ATOM 716 C CA . HIS A 1 89 ? 14.971 -5.373 -1.741 1.00 94.88 89 HIS A CA 1
ATOM 717 C C . HIS A 1 89 ? 13.529 -5.224 -2.230 1.00 94.88 89 HIS A C 1
ATOM 719 O O . HIS A 1 89 ? 12.679 -4.712 -1.505 1.00 94.88 89 HIS A O 1
ATOM 725 N N . VAL A 1 90 ? 13.232 -5.721 -3.432 1.00 95.69 90 VAL A N 1
ATOM 726 C CA . VAL A 1 90 ? 11.879 -5.713 -4.007 1.00 95.69 90 VAL A CA 1
ATOM 727 C C . VAL A 1 90 ? 10.916 -6.567 -3.185 1.00 95.69 90 VAL A C 1
ATOM 729 O O . VAL A 1 90 ? 9.754 -6.202 -3.036 1.00 95.69 90 VAL A O 1
ATOM 732 N N . HIS A 1 91 ? 11.378 -7.692 -2.640 1.00 96.00 91 HIS A N 1
ATOM 733 C CA . HIS A 1 91 ? 10.578 -8.631 -1.842 1.00 96.00 91 HIS A CA 1
ATOM 734 C C . HIS A 1 91 ? 10.754 -8.460 -0.337 1.00 96.00 91 HIS A C 1
ATOM 736 O O . HIS A 1 91 ? 10.320 -9.322 0.425 1.00 96.00 91 HIS A O 1
ATOM 742 N N . ARG A 1 92 ? 11.381 -7.367 0.106 1.00 95.75 92 ARG A N 1
ATOM 743 C CA . ARG A 1 92 ? 11.610 -7.123 1.528 1.00 95.75 92 ARG A CA 1
ATOM 744 C C . ARG A 1 92 ? 10.274 -7.085 2.272 1.00 95.75 92 ARG A C 1
ATOM 746 O O . ARG A 1 92 ? 9.389 -6.308 1.923 1.00 95.75 92 ARG A O 1
ATOM 753 N N . VAL A 1 93 ? 10.167 -7.928 3.297 1.00 96.94 93 VAL A N 1
ATOM 754 C CA . VAL A 1 93 ? 9.039 -7.975 4.233 1.00 96.94 93 VAL A CA 1
ATOM 755 C C . VAL A 1 93 ? 9.512 -7.398 5.555 1.00 96.94 93 VAL A C 1
ATOM 757 O O . VAL A 1 93 ? 10.499 -7.867 6.126 1.00 96.94 93 VAL A O 1
ATOM 760 N N . GLU A 1 94 ? 8.824 -6.371 6.036 1.00 96.31 94 GLU A N 1
ATOM 761 C CA . GLU A 1 94 ? 9.163 -5.685 7.275 1.00 96.31 94 GLU A CA 1
ATOM 762 C C . GLU A 1 94 ? 7.893 -5.128 7.911 1.00 96.31 94 GLU A C 1
ATOM 764 O O . GLU A 1 94 ? 7.085 -4.460 7.273 1.00 96.31 94 GLU A O 1
ATOM 769 N N . ARG A 1 95 ? 7.728 -5.383 9.209 1.00 97.62 95 ARG A N 1
ATOM 770 C CA . ARG A 1 95 ? 6.638 -4.779 9.976 1.00 97.62 95 ARG A CA 1
ATOM 771 C C . ARG A 1 95 ? 6.898 -3.280 10.079 1.00 97.62 95 ARG A C 1
ATOM 773 O O . ARG A 1 95 ? 7.918 -2.875 10.632 1.00 97.62 95 ARG A O 1
ATOM 780 N N . GLY A 1 96 ? 5.958 -2.479 9.593 1.00 96.88 96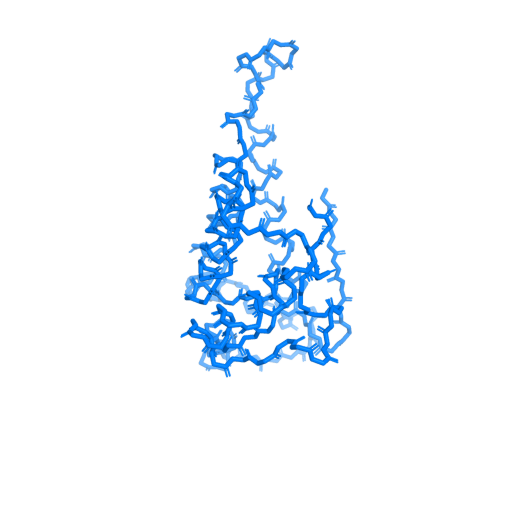 GLY A N 1
ATOM 781 C CA . GLY A 1 96 ? 6.005 -1.022 9.656 1.00 96.88 96 GLY A CA 1
ATOM 782 C C . GLY A 1 96 ? 4.741 -0.435 10.273 1.00 96.88 96 GLY A C 1
ATOM 783 O O . GLY A 1 96 ? 3.738 -1.121 10.450 1.00 96.88 96 GLY A O 1
ATOM 784 N N . LEU A 1 97 ? 4.794 0.852 10.616 1.00 97.44 97 LEU A N 1
ATOM 785 C CA . LEU A 1 97 ? 3.637 1.584 11.142 1.00 97.44 97 LEU A CA 1
ATOM 786 C C . LEU A 1 97 ? 2.680 2.029 10.029 1.00 97.44 97 LEU A C 1
ATOM 788 O O . LEU A 1 97 ? 1.467 2.055 10.232 1.00 97.44 97 LEU A O 1
ATOM 792 N N . ILE A 1 98 ? 3.226 2.357 8.856 1.00 96.62 98 ILE A N 1
ATOM 793 C CA . ILE A 1 98 ? 2.535 3.083 7.790 1.00 96.62 98 ILE A CA 1
ATOM 794 C C . ILE A 1 98 ? 1.951 2.118 6.758 1.00 96.62 98 ILE A C 1
ATOM 796 O O . ILE A 1 98 ? 2.686 1.446 6.038 1.00 96.62 98 ILE A O 1
ATOM 800 N N . ARG A 1 99 ? 0.618 2.097 6.637 1.00 96.62 99 ARG A N 1
ATOM 801 C CA . ARG A 1 99 ? -0.113 1.198 5.727 1.00 96.62 99 ARG A CA 1
ATOM 802 C C . ARG A 1 99 ? 0.306 1.347 4.265 1.00 96.62 99 ARG A C 1
ATOM 804 O O . ARG A 1 99 ? 0.474 0.343 3.584 1.00 96.62 99 ARG A O 1
ATOM 811 N N . VAL A 1 100 ? 0.441 2.578 3.767 1.00 91.50 100 VAL A N 1
ATOM 812 C CA . VAL A 1 100 ? 0.752 2.830 2.344 1.00 91.50 100 VAL A CA 1
ATOM 813 C C . VAL A 1 100 ? 2.170 2.408 1.949 1.00 91.50 100 VAL A C 1
ATOM 815 O O . VAL A 1 100 ? 2.425 2.185 0.771 1.00 91.50 100 VAL A O 1
ATOM 818 N N . ASP A 1 101 ? 3.063 2.251 2.928 1.00 91.25 101 ASP A N 1
ATOM 819 C CA . ASP A 1 101 ? 4.441 1.794 2.730 1.00 91.25 101 ASP A CA 1
ATOM 820 C C . ASP A 1 101 ? 4.609 0.287 3.038 1.00 91.25 101 ASP A C 1
ATOM 822 O O . ASP A 1 101 ? 5.706 -0.253 2.889 1.00 91.25 101 ASP A O 1
ATOM 826 N N . ALA A 1 102 ? 3.545 -0.406 3.468 1.00 94.81 102 ALA A N 1
ATOM 827 C CA . ALA A 1 102 ? 3.607 -1.804 3.889 1.00 94.81 102 ALA A CA 1
ATOM 828 C C . ALA A 1 102 ? 3.865 -2.774 2.718 1.00 94.81 102 ALA A C 1
ATOM 830 O O . ALA A 1 102 ? 3.435 -2.574 1.574 1.00 94.81 102 ALA A O 1
ATOM 831 N N . ASP A 1 103 ? 4.566 -3.867 3.018 1.00 94.69 103 ASP A N 1
ATOM 832 C CA . ASP A 1 103 ? 4.844 -4.932 2.058 1.00 94.69 103 ASP A CA 1
ATOM 833 C C . ASP A 1 103 ? 3.604 -5.803 1.769 1.00 94.69 103 ASP A C 1
ATOM 835 O O . ASP A 1 103 ? 2.567 -5.696 2.419 1.00 94.69 103 ASP A O 1
ATOM 839 N N . GLU A 1 104 ? 3.698 -6.680 0.767 1.00 93.75 104 GLU A N 1
ATOM 840 C CA . GLU A 1 104 ? 2.566 -7.506 0.312 1.00 93.75 104 GLU A CA 1
ATOM 841 C C . GLU A 1 104 ? 2.037 -8.476 1.385 1.00 93.75 104 GLU A C 1
ATOM 843 O O . GLU A 1 104 ? 0.862 -8.839 1.359 1.00 93.75 104 GLU A O 1
ATOM 848 N N . VAL A 1 105 ? 2.876 -8.872 2.347 1.00 96.06 105 VAL A N 1
ATOM 849 C CA . VAL A 1 105 ? 2.514 -9.803 3.422 1.00 96.06 105 VAL A CA 1
ATOM 850 C C . VAL A 1 105 ? 1.879 -9.061 4.596 1.00 96.06 105 VAL A C 1
ATOM 852 O O . VAL A 1 105 ? 0.917 -9.554 5.184 1.00 96.06 105 VAL A O 1
ATOM 855 N N . THR A 1 106 ? 2.400 -7.886 4.953 1.00 97.50 106 THR A N 1
ATOM 856 C CA . THR A 1 106 ? 1.935 -7.127 6.126 1.00 97.50 106 THR A CA 1
ATOM 857 C C . THR A 1 106 ? 0.773 -6.183 5.819 1.00 97.50 106 THR A C 1
ATOM 859 O O . THR A 1 106 ? -0.075 -5.978 6.689 1.00 97.50 106 THR A O 1
ATOM 862 N N . TYR A 1 107 ? 0.656 -5.673 4.587 1.00 96.88 107 TYR A N 1
ATOM 863 C CA . TYR A 1 107 ? -0.395 -4.732 4.173 1.00 96.88 107 TYR A CA 1
ATOM 864 C C . TYR A 1 107 ? -1.824 -5.170 4.553 1.00 96.88 107 TYR A C 1
ATOM 866 O O . TYR A 1 107 ? -2.552 -4.350 5.125 1.00 96.88 107 TYR A O 1
ATOM 874 N N . PRO A 1 108 ? -2.260 -6.432 4.331 1.00 96.88 108 PRO A N 1
ATOM 875 C CA . PRO A 1 108 ? -3.618 -6.846 4.684 1.00 96.88 108 PRO A CA 1
ATOM 876 C C . PRO A 1 108 ? -3.947 -6.681 6.172 1.00 96.88 108 PRO A C 1
ATOM 878 O O . PRO A 1 108 ? -5.087 -6.367 6.507 1.00 96.88 108 PRO A O 1
ATOM 881 N N . LEU A 1 109 ? -2.964 -6.825 7.069 1.00 98.19 109 LEU A N 1
ATOM 882 C CA . LEU A 1 109 ? -3.172 -6.657 8.512 1.00 98.19 109 LEU A CA 1
ATOM 883 C C . LEU A 1 109 ? -3.541 -5.213 8.871 1.00 98.19 109 LEU A C 1
ATOM 885 O O . LEU A 1 109 ? -4.381 -4.995 9.742 1.00 98.19 109 LEU A O 1
ATOM 889 N N . HIS A 1 110 ? -2.979 -4.227 8.167 1.00 98.31 110 HIS A N 1
ATOM 890 C CA . HIS A 1 110 ? -3.346 -2.821 8.350 1.00 98.31 110 HIS A CA 1
ATOM 891 C C . HIS A 1 110 ? -4.797 -2.543 7.928 1.00 98.31 110 HIS A C 1
ATOM 893 O O . HIS A 1 110 ? -5.471 -1.721 8.554 1.00 98.31 110 HIS A O 1
ATOM 899 N N . VAL A 1 111 ? -5.281 -3.211 6.875 1.00 97.75 111 VAL A N 1
ATOM 900 C CA . VAL A 1 111 ? -6.668 -3.082 6.398 1.00 97.75 111 VAL A CA 1
ATOM 901 C C . VAL A 1 111 ? -7.638 -3.775 7.353 1.00 97.75 111 VAL A C 1
ATOM 903 O O . VAL A 1 111 ? -8.645 -3.180 7.724 1.00 97.75 111 VAL A O 1
ATOM 906 N N . ILE A 1 112 ? -7.315 -4.997 7.793 1.00 98.44 112 ILE A N 1
ATOM 907 C CA . ILE A 1 112 ? -8.130 -5.763 8.748 1.00 98.44 112 ILE A CA 1
ATOM 908 C C . ILE A 1 112 ? -8.316 -4.975 10.047 1.00 98.44 112 ILE A C 1
ATOM 910 O O . ILE A 1 112 ? -9.447 -4.801 10.487 1.00 98.44 112 ILE A O 1
ATOM 914 N N . LEU A 1 113 ? -7.230 -4.417 10.593 1.00 98.06 113 LEU A N 1
ATOM 915 C CA . LEU A 1 113 ? -7.273 -3.579 11.792 1.00 98.06 113 LEU A CA 1
ATOM 916 C C . LEU A 1 113 ? -8.271 -2.424 11.654 1.00 98.06 113 LEU A C 1
ATOM 918 O O . LEU A 1 113 ? -9.079 -2.210 12.553 1.00 98.06 113 LEU A O 1
ATOM 922 N N . ARG A 1 114 ? -8.228 -1.684 10.537 1.00 98.44 114 ARG A N 1
ATOM 923 C CA . ARG A 1 114 ? -9.132 -0.543 10.299 1.00 98.44 114 ARG A CA 1
ATOM 924 C C . ARG A 1 114 ? -10.576 -1.004 10.207 1.00 98.44 114 ARG A C 1
ATOM 926 O O . ARG A 1 114 ? -11.428 -0.458 10.894 1.00 98.44 114 ARG A O 1
ATOM 933 N N . TYR A 1 115 ? -10.822 -2.054 9.430 1.00 98.31 115 TYR A N 1
ATOM 934 C CA . TYR A 1 115 ? -12.160 -2.603 9.254 1.00 98.31 115 TYR A CA 1
ATOM 935 C C . TYR A 1 115 ? -12.779 -3.059 10.581 1.00 98.31 115 TYR A C 1
ATOM 937 O O . TYR A 1 115 ? -13.936 -2.762 10.862 1.00 98.31 115 TYR A O 1
ATOM 945 N N . GLU A 1 116 ? -12.021 -3.744 11.434 1.00 98.56 116 GLU A N 1
ATOM 946 C CA . GLU A 1 116 ? -12.536 -4.200 12.726 1.00 98.56 116 GLU A CA 1
ATOM 947 C C . GLU A 1 116 ? -12.817 -3.033 13.688 1.00 98.56 116 GLU A C 1
ATOM 949 O O . GLU A 1 116 ? -13.844 -3.044 14.370 1.00 98.56 116 GLU A O 1
ATOM 954 N N . LEU A 1 117 ? -11.955 -2.007 13.713 1.00 98.44 117 LEU A N 1
ATOM 955 C CA . LEU A 1 117 ? -12.192 -0.788 14.496 1.00 98.44 117 LEU A CA 1
ATOM 956 C C . LEU A 1 117 ? -13.423 -0.025 13.986 1.00 98.44 117 LEU A C 1
ATOM 958 O O . LEU A 1 117 ? -14.266 0.380 14.783 1.00 98.44 117 LEU A O 1
ATOM 962 N N . GLU A 1 118 ? -13.583 0.113 12.667 1.00 98.56 118 GLU A N 1
ATOM 963 C CA . GLU A 1 118 ? -14.778 0.699 12.046 1.00 98.56 118 GLU A CA 1
ATOM 964 C C . GLU A 1 118 ? -16.046 -0.069 12.439 1.00 98.56 118 GLU A C 1
ATOM 966 O O . GLU A 1 118 ? -17.049 0.539 12.819 1.00 98.56 118 GLU A O 1
ATOM 971 N N . GLN A 1 119 ? -16.013 -1.406 12.402 1.00 98.62 119 GLN A N 1
ATOM 972 C CA . GLN A 1 119 ? -17.143 -2.233 12.828 1.00 98.62 119 GLN A CA 1
ATOM 973 C C . GLN A 1 119 ? -17.510 -1.994 14.297 1.00 98.62 119 GLN A C 1
ATOM 975 O O . GLN A 1 119 ? -18.695 -1.970 14.638 1.00 98.62 119 GLN A O 1
ATOM 980 N N . GLU A 1 120 ? -16.521 -1.845 15.176 1.00 98.50 120 GLU A N 1
ATOM 981 C CA . GLU A 1 120 ? -16.743 -1.580 16.598 1.00 98.50 120 GLU A CA 1
ATOM 982 C C . GLU A 1 120 ? -17.322 -0.182 16.833 1.00 98.50 120 GLU A C 1
ATOM 984 O O . GLU A 1 120 ? -18.340 -0.084 17.525 1.00 98.50 120 GLU A O 1
ATOM 989 N N . LEU A 1 121 ? -16.777 0.848 16.177 1.00 98.38 121 LEU A N 1
ATOM 990 C CA . LEU A 1 121 ? -17.290 2.223 16.214 1.00 98.38 121 LEU A CA 1
ATOM 991 C C . LEU A 1 121 ? -18.743 2.297 15.726 1.00 98.38 121 LEU A C 1
ATOM 993 O O . LEU A 1 121 ? -19.618 2.784 16.437 1.00 98.38 121 LEU A O 1
ATOM 997 N N . VAL A 1 122 ? -19.036 1.754 14.538 1.00 98.38 122 VAL A N 1
ATOM 998 C CA . VAL A 1 122 ? -20.388 1.787 13.944 1.00 98.38 122 VAL A CA 1
ATOM 999 C C . VAL A 1 122 ? -21.399 1.020 14.798 1.00 98.38 122 VAL A C 1
ATOM 1001 O O . VAL A 1 122 ? -22.573 1.384 14.857 1.00 98.38 122 VAL A O 1
ATOM 1004 N N . SER A 1 123 ? -20.960 -0.040 15.478 1.00 98.38 123 SER A N 1
ATOM 1005 C CA . SER A 1 123 ? -21.820 -0.819 16.373 1.00 98.38 123 SER A CA 1
ATOM 1006 C C . SER A 1 123 ? -22.001 -0.220 17.773 1.00 98.38 123 SER A C 1
ATOM 1008 O O . SER A 1 123 ? -22.781 -0.770 18.550 1.00 98.38 123 SER A O 1
ATOM 1010 N N . GLY A 1 124 ? -21.281 0.856 18.111 1.00 98.06 124 GLY A N 1
ATOM 1011 C CA . GLY A 1 124 ? -21.276 1.454 19.450 1.00 98.06 124 GLY A CA 1
ATOM 1012 C C . GLY A 1 124 ? -20.548 0.622 20.513 1.00 98.06 124 GLY A C 1
ATOM 1013 O O . GLY A 1 124 ? -20.821 0.777 21.698 1.00 98.06 124 GLY A O 1
ATOM 1014 N N . ARG A 1 125 ? -19.662 -0.302 20.110 1.00 98.38 125 ARG A N 1
ATOM 1015 C CA . ARG A 1 125 ? -18.815 -1.080 21.038 1.00 98.38 125 ARG A CA 1
ATOM 1016 C C . ARG A 1 125 ? -17.515 -0.367 21.407 1.00 98.38 125 ARG A C 1
ATOM 1018 O O . ARG A 1 125 ? -16.895 -0.755 22.391 1.00 98.38 125 ARG A O 1
ATOM 1025 N N . LEU A 1 126 ? -17.112 0.622 20.613 1.00 98.50 126 LEU A N 1
ATOM 1026 C CA . LEU A 1 126 ? -15.929 1.447 20.827 1.00 98.50 126 LEU A CA 1
ATOM 1027 C C . LEU A 1 126 ? -16.348 2.917 20.783 1.00 98.50 126 LEU A C 1
ATOM 1029 O O . LEU A 1 126 ? -17.031 3.332 19.846 1.00 98.50 126 LEU A O 1
ATOM 1033 N N . GLU A 1 127 ? -15.930 3.690 21.780 1.00 98.38 127 GLU A N 1
ATOM 1034 C CA . GLU A 1 127 ? -16.059 5.145 21.770 1.00 98.38 127 GLU A CA 1
ATOM 1035 C C . GLU A 1 127 ? -14.855 5.766 21.054 1.00 98.38 127 GLU A C 1
ATOM 1037 O O . GLU A 1 127 ? -13.731 5.276 21.147 1.00 98.38 127 GLU A O 1
ATOM 1042 N N . VAL A 1 128 ? -15.067 6.886 20.356 1.00 97.44 128 VAL A N 1
ATOM 1043 C CA . VAL A 1 128 ? -14.000 7.564 19.589 1.00 97.44 128 VAL A CA 1
ATOM 1044 C C . VAL A 1 128 ? -12.822 7.970 20.481 1.00 97.44 128 VAL A C 1
ATOM 1046 O O . VAL A 1 128 ? -11.676 7.945 20.036 1.00 97.44 128 VAL A O 1
ATOM 1049 N N . ALA A 1 129 ? -13.096 8.327 21.739 1.00 97.50 129 ALA A N 1
ATOM 1050 C CA . ALA A 1 129 ? -12.071 8.718 22.702 1.00 97.50 129 ALA A CA 1
ATOM 1051 C C . ALA A 1 129 ? -11.073 7.589 23.019 1.00 97.50 129 ALA A C 1
ATOM 1053 O O . ALA A 1 129 ? -9.931 7.898 23.337 1.00 97.50 129 ALA A O 1
ATOM 1054 N N . ASP A 1 130 ? -11.482 6.324 22.872 1.00 97.94 130 ASP A N 1
ATOM 1055 C CA . ASP A 1 130 ? -10.669 5.135 23.166 1.00 97.94 130 ASP A CA 1
ATOM 1056 C C . ASP A 1 130 ? -9.966 4.573 21.909 1.00 97.94 130 ASP A C 1
ATOM 1058 O O . ASP A 1 130 ? -9.300 3.531 21.951 1.00 97.94 130 ASP A O 1
ATOM 1062 N N . LEU A 1 131 ? -10.135 5.227 20.750 1.00 97.75 131 LEU A N 1
ATOM 1063 C CA . LEU A 1 131 ? -9.547 4.790 19.483 1.00 97.75 131 LEU A CA 1
ATOM 1064 C C . LEU A 1 131 ? -8.008 4.697 19.524 1.00 97.75 131 LEU A C 1
ATOM 1066 O O . LEU A 1 131 ? -7.487 3.727 18.967 1.00 97.75 131 LEU A O 1
ATOM 1070 N N . PRO A 1 132 ? -7.256 5.630 20.148 1.00 97.88 132 PRO A N 1
ATOM 1071 C CA . PRO A 1 132 ? -5.798 5.522 20.228 1.00 97.88 132 PRO A CA 1
ATOM 1072 C C . PRO A 1 132 ? -5.313 4.238 20.910 1.00 97.88 132 PRO A C 1
ATOM 1074 O O . PRO A 1 132 ? -4.428 3.554 20.390 1.00 97.88 132 PRO A O 1
ATOM 1077 N N . GLU A 1 133 ? -5.923 3.872 22.034 1.00 98.25 133 GLU A N 1
ATOM 1078 C CA . GLU A 1 133 ? -5.606 2.673 22.805 1.00 98.25 133 GLU A CA 1
ATOM 1079 C C . GLU A 1 133 ? -6.021 1.403 22.056 1.00 98.25 133 GLU A C 1
ATOM 1081 O O . GLU A 1 133 ? -5.249 0.442 21.980 1.00 98.25 133 GLU A O 1
ATOM 1086 N N . ALA A 1 134 ? -7.218 1.398 21.460 1.00 98.19 134 ALA A N 1
ATOM 1087 C CA . ALA A 1 134 ? -7.704 0.272 20.666 1.00 98.19 134 ALA A CA 1
ATOM 1088 C C . ALA A 1 134 ? -6.810 0.018 19.438 1.00 98.19 134 ALA A C 1
ATOM 1090 O O . ALA A 1 134 ? -6.467 -1.131 19.134 1.00 98.19 134 ALA A O 1
ATOM 1091 N N . TRP A 1 135 ? -6.378 1.089 18.766 1.00 98.50 135 TRP A N 1
ATOM 1092 C CA . TRP A 1 135 ? -5.446 1.025 17.645 1.00 98.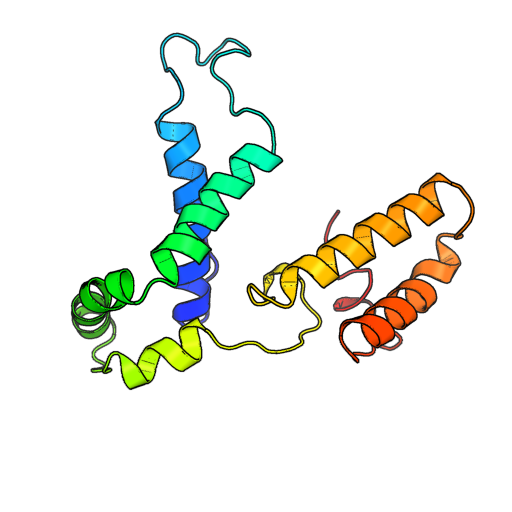50 135 TRP A CA 1
ATOM 1093 C C . TRP A 1 135 ? -4.081 0.475 18.064 1.00 98.50 135 TRP A C 1
ATOM 1095 O O . TRP A 1 135 ? -3.596 -0.461 17.424 1.00 98.50 135 TRP A O 1
ATOM 1105 N N . ASP A 1 136 ? -3.469 0.999 19.136 1.00 98.50 136 ASP A N 1
ATOM 1106 C CA . ASP A 1 136 ? -2.184 0.489 19.649 1.00 98.50 136 ASP A CA 1
ATOM 1107 C C . ASP A 1 136 ? -2.284 -1.000 19.996 1.00 98.50 136 ASP A C 1
ATOM 1109 O O . ASP A 1 136 ? -1.428 -1.789 19.592 1.00 98.50 136 ASP A O 1
ATOM 1113 N N . GLY A 1 137 ? -3.372 -1.412 20.655 1.00 98.25 137 GLY A N 1
ATOM 1114 C CA . GLY A 1 137 ? -3.623 -2.812 20.987 1.00 98.25 137 GLY A CA 1
ATOM 1115 C C . GLY A 1 137 ? -3.641 -3.726 19.757 1.00 98.25 137 GLY A C 1
ATOM 1116 O O . GLY A 1 137 ? -2.994 -4.778 19.758 1.00 98.25 137 GLY A O 1
ATOM 1117 N N . ARG A 1 138 ? -4.329 -3.325 18.678 1.00 98.19 138 ARG A N 1
ATOM 1118 C CA . ARG A 1 138 ? -4.374 -4.095 17.420 1.00 98.19 138 ARG A CA 1
ATOM 1119 C C . ARG A 1 138 ? -3.035 -4.077 16.683 1.00 98.19 138 ARG A C 1
ATOM 1121 O O . ARG A 1 138 ? -2.588 -5.133 16.238 1.00 98.19 138 ARG A O 1
ATOM 1128 N N . MET A 1 139 ? -2.362 -2.927 16.605 1.00 98.31 139 MET A N 1
ATOM 1129 C CA . MET A 1 139 ? -1.025 -2.812 16.005 1.00 98.31 139 MET A CA 1
ATOM 1130 C C . MET A 1 139 ? -0.010 -3.707 16.722 1.00 98.31 139 MET A C 1
ATOM 1132 O O . MET A 1 139 ? 0.759 -4.419 16.073 1.00 98.31 139 MET A O 1
ATOM 1136 N N . ARG A 1 140 ? -0.044 -3.754 18.057 1.00 98.12 140 ARG A N 1
ATOM 1137 C CA . ARG A 1 140 ? 0.795 -4.660 18.847 1.00 98.12 140 ARG A CA 1
ATOM 1138 C C . ARG A 1 140 ? 0.457 -6.121 18.600 1.00 98.12 140 ARG A C 1
ATOM 1140 O O . ARG A 1 140 ? 1.369 -6.924 18.436 1.00 98.12 140 ARG A O 1
ATOM 1147 N N . ASN A 1 141 ? -0.824 -6.472 18.562 1.00 98.12 141 ASN A N 1
ATOM 1148 C CA . ASN A 1 141 ? -1.246 -7.856 18.364 1.00 98.12 141 ASN A CA 1
ATOM 1149 C C . ASN A 1 141 ? -0.861 -8.382 16.968 1.00 98.12 141 ASN A C 1
ATOM 1151 O O . ASN A 1 141 ? -0.335 -9.484 16.841 1.00 98.12 141 ASN A O 1
ATOM 1155 N N . TYR A 1 142 ? -1.079 -7.586 15.919 1.00 97.75 142 TYR A N 1
ATOM 1156 C CA . TYR A 1 142 ? -0.864 -8.028 14.536 1.00 97.75 142 TYR A CA 1
ATOM 1157 C C . TYR A 1 142 ? 0.566 -7.824 14.048 1.00 97.75 142 TYR A C 1
ATOM 1159 O O . TYR A 1 142 ? 1.111 -8.679 13.349 1.00 97.75 142 TYR A O 1
ATOM 1167 N N . LEU A 1 143 ? 1.184 -6.702 14.410 1.00 97.75 143 LEU A N 1
ATOM 1168 C CA . LEU A 1 143 ? 2.479 -6.283 13.873 1.00 97.75 143 LEU A CA 1
ATOM 1169 C C . LEU A 1 143 ? 3.558 -6.167 14.954 1.00 97.75 143 LEU A C 1
ATOM 1171 O O . LEU A 1 143 ? 4.729 -6.022 14.619 1.00 97.75 143 LEU A O 1
ATOM 1175 N N . GLY A 1 144 ? 3.217 -6.276 16.241 1.00 97.94 144 GLY A N 1
ATOM 1176 C CA . GLY A 1 144 ? 4.186 -6.136 17.332 1.00 97.94 144 GLY A CA 1
ATOM 1177 C C . GLY A 1 144 ? 4.700 -4.707 17.517 1.00 97.94 144 GLY A C 1
ATOM 1178 O O . GLY A 1 144 ? 5.765 -4.528 18.104 1.00 97.94 144 GLY A O 1
ATOM 1179 N N . LEU A 1 145 ? 3.981 -3.702 17.007 1.00 97.38 145 LEU A N 1
ATOM 1180 C CA . LEU A 1 145 ? 4.402 -2.300 17.005 1.00 97.38 145 LEU A CA 1
ATOM 1181 C C . LEU A 1 145 ? 3.494 -1.447 17.888 1.00 97.38 145 LEU A C 1
ATOM 1183 O O . LEU A 1 145 ? 2.283 -1.642 17.900 1.00 97.38 145 LEU A O 1
ATOM 1187 N N . SER A 1 146 ? 4.089 -0.493 18.607 1.00 97.44 146 SER A N 1
ATOM 1188 C CA . SER A 1 146 ? 3.348 0.490 19.401 1.00 97.44 146 SER A CA 1
ATOM 1189 C C . SER A 1 146 ? 3.126 1.781 18.626 1.00 97.44 146 SER A C 1
ATOM 1191 O O . SER A 1 146 ? 4.022 2.242 17.921 1.00 97.44 146 SER A O 1
ATOM 1193 N N . THR A 1 147 ? 1.964 2.386 18.832 1.00 97.19 147 THR A N 1
ATOM 1194 C CA . THR A 1 147 ? 1.564 3.696 18.312 1.00 97.19 147 THR A CA 1
ATOM 1195 C C . THR A 1 147 ? 1.066 4.649 19.399 1.00 97.19 147 THR A C 1
ATOM 1197 O O . THR A 1 147 ? 0.763 5.792 19.077 1.00 97.19 147 THR A O 1
ATOM 1200 N N . LEU A 1 148 ? 0.953 4.213 20.662 1.00 94.19 148 LEU A N 1
ATOM 1201 C CA . LEU A 1 148 ? 0.302 4.988 21.730 1.00 94.19 148 LEU A CA 1
ATOM 1202 C C . LEU A 1 148 ? 0.908 6.391 21.919 1.00 94.19 148 LEU A C 1
ATOM 1204 O O . LEU A 1 148 ? 0.177 7.372 21.998 1.00 94.19 148 LEU A O 1
ATOM 1208 N N . ASP A 1 149 ? 2.238 6.493 21.892 1.00 94.88 149 ASP A N 1
ATOM 1209 C CA . ASP A 1 149 ? 2.962 7.767 22.027 1.00 94.88 149 ASP A CA 1
ATOM 1210 C C . ASP A 1 149 ? 3.223 8.466 20.677 1.00 94.88 149 ASP A C 1
ATOM 1212 O O . ASP A 1 149 ? 3.940 9.465 20.610 1.00 94.88 149 ASP A O 1
ATOM 1216 N N . ASN A 1 150 ? 2.669 7.942 19.578 1.00 95.56 150 ASN A N 1
ATOM 1217 C CA . ASN A 1 150 ? 2.837 8.484 18.231 1.00 95.56 150 ASN A CA 1
ATOM 1218 C C . ASN A 1 150 ? 1.518 8.430 17.435 1.00 95.56 150 ASN A C 1
ATOM 1220 O O . ASN A 1 150 ? 1.365 7.599 16.536 1.00 95.56 150 ASN A O 1
ATOM 1224 N N . PRO A 1 151 ? 0.562 9.333 17.721 1.00 94.19 151 PRO A N 1
ATOM 1225 C CA . PRO A 1 151 ? -0.724 9.357 17.028 1.00 94.19 151 PRO A CA 1
ATOM 1226 C C . PRO A 1 151 ? -0.591 9.636 15.530 1.00 94.19 151 PRO A C 1
ATOM 1228 O O . PRO A 1 151 ? -1.405 9.141 14.752 1.00 94.19 151 PRO A O 1
ATOM 1231 N N . ALA A 1 152 ? 0.437 10.399 15.135 1.00 97.00 152 ALA A N 1
ATOM 1232 C CA . ALA A 1 152 ? 0.693 10.789 13.751 1.00 97.00 152 ALA A CA 1
ATOM 1233 C C . ALA A 1 152 ? 0.941 9.573 12.848 1.00 97.00 152 ALA A C 1
ATOM 1235 O O . ALA A 1 152 ? 0.339 9.480 11.785 1.00 97.00 152 ALA A O 1
ATOM 1236 N N . ASP A 1 153 ? 1.743 8.609 13.310 1.00 97.12 153 ASP A N 1
ATOM 1237 C CA . ASP A 1 153 ? 1.945 7.327 12.616 1.00 97.12 153 ASP A CA 1
ATOM 1238 C C . ASP A 1 153 ? 1.008 6.219 13.145 1.00 97.12 153 ASP A C 1
ATOM 1240 O O . ASP A 1 153 ? 1.106 5.052 12.763 1.00 97.12 153 ASP A O 1
ATOM 1244 N N . GLY A 1 154 ? 0.093 6.581 14.044 1.00 96.69 154 GLY A N 1
ATOM 1245 C CA . GLY A 1 154 ? -0.932 5.736 14.639 1.00 96.69 154 GLY A CA 1
ATOM 1246 C C . GLY A 1 154 ? -2.293 5.959 13.974 1.00 96.69 154 GLY A C 1
ATOM 1247 O O . GLY A 1 154 ? -2.367 5.917 12.745 1.00 96.69 154 GLY A O 1
ATOM 1248 N N . PRO A 1 155 ? -3.369 6.209 14.745 1.00 97.12 155 PRO A N 1
ATOM 1249 C CA . PRO A 1 155 ? -4.707 6.435 14.196 1.00 97.12 155 PRO A CA 1
ATOM 1250 C C . PRO A 1 155 ? -4.814 7.591 13.193 1.00 97.12 155 PRO A C 1
ATOM 1252 O O . PRO A 1 155 ? -5.732 7.594 12.384 1.00 97.12 155 PRO A O 1
ATOM 1255 N N . MET A 1 156 ? -3.905 8.574 13.231 1.00 97.00 156 MET A N 1
ATOM 1256 C CA . MET A 1 156 ? -3.946 9.749 12.348 1.00 97.00 156 MET A CA 1
ATOM 1257 C C . MET A 1 156 ? -3.103 9.591 11.072 1.00 97.00 156 MET A C 1
ATOM 1259 O O . MET A 1 156 ? -2.943 10.558 10.328 1.00 97.00 156 MET A O 1
ATOM 1263 N N . GLN A 1 157 ? -2.549 8.401 10.811 1.00 96.38 157 GLN A N 1
ATOM 1264 C CA . GLN A 1 157 ? -1.668 8.179 9.656 1.00 96.38 157 GLN A CA 1
ATOM 1265 C C . GLN A 1 157 ? -2.400 8.242 8.306 1.00 96.38 157 GLN A C 1
ATOM 1267 O O . GLN A 1 157 ? -1.782 8.493 7.273 1.00 96.38 157 GLN A O 1
ATOM 1272 N N . ASP A 1 158 ? -3.704 7.962 8.307 1.00 95.81 158 ASP A N 1
ATOM 1273 C CA . ASP A 1 158 ? -4.559 7.969 7.125 1.00 95.81 158 ASP A CA 1
ATOM 1274 C C . ASP A 1 158 ? -5.572 9.110 7.207 1.00 95.81 158 ASP A C 1
ATOM 1276 O O . ASP A 1 158 ? -6.019 9.492 8.282 1.00 95.81 158 ASP A O 1
ATOM 1280 N N . VAL A 1 159 ? -5.944 9.642 6.044 1.00 95.31 159 VAL A N 1
ATOM 1281 C CA . VAL A 1 159 ? -6.890 10.765 5.923 1.00 95.31 159 VAL A CA 1
ATOM 1282 C C . VAL A 1 159 ? -8.368 10.342 5.914 1.00 95.31 159 VAL A C 1
ATOM 1284 O O . VAL A 1 159 ? -9.237 11.210 5.958 1.00 95.31 159 VAL A O 1
ATOM 1287 N N . HIS A 1 160 ? -8.646 9.041 5.781 1.00 94.19 160 HIS A N 1
ATOM 1288 C CA . HIS A 1 160 ? -10.005 8.484 5.765 1.00 94.19 160 HIS A CA 1
ATOM 1289 C C . HIS A 1 160 ? -10.588 8.515 7.176 1.00 94.19 160 HIS A C 1
ATOM 1291 O O . HIS A 1 160 ? -11.754 8.948 7.306 1.00 94.19 160 HIS A O 1
#

Foldseek 3Di:
DDFDDDPVDPLRRVLRVQLVVLLVVVLVPFDPVQCVPPSRDPPDDVSSNVSSCCRRPVVVLDLVNCVVCQVVCCVPVVDHDDSVRPNCVSQPAAQDLALVPHHPVQNVLVVVLVVVVVVCVVVVVDDPVCQLVSQQVSSCVRRVDGCNVPVCSTVVVDPD

pLDDT: mean 96.43, std 1.9, range [90.44, 98.62]

Radius of gyration: 19.12 Å; chains: 1; bounding box: 48×23×50 Å

Secondary structure (DSSP, 8-state):
-----BTTBHHHHHHHHHHHHHHHHHHHTS-GGGTTSGGGS--HHHHHHHHHHIIIIIITTSHHHHHHHHHHHHHHH-----HHHHHHHHT-----S-GGG--TTTHHHHHHHHHHHHHHHHTTSS-GGGHHHHHHHHHHHHHS---TT-STTTTTSS--

Sequence (160 aa):
ITTRYKTTDFLSALMGVLHETGHALYEQNLPKAWAHWPLGKARGMAVHESQSLFVEKQVGRNPAFWRWALPVVEKHLGETWSIDDILPHVHRVERGLIRVDADEVTYPLHVILRYELEQELVSGRLEVADLPEAWDGRMRNYLGLSTLDNPADGPMQDVH